Protein AF-A0A9X8YR01-F1 (afdb_monomer_lite)

Sequence (104 aa):
TRLQSWHQAMTQLQALTAQLNRTDGQRGKYLTVSELKSSVFAITQTLSQNVPLEEQLRQLAQQKNETGSQSATEQQVEQHLRQLQNRYVLITHADPGGISEQDS

Foldseek 3Di:
DLVVLLVVLVVLVVVLVVVCVCQVPDDPDHDDPVNNVVSVVVSVVSCVVRPDLVVLVVVVVVVCVPPVDDDPSVVVSVVVVVVVVVVVCCVVVPDPPPPDDDDD

InterPro domains:
  IPR021069 ImpA, C-terminal [PF12486] (3-90)

Secondary structure (DSSP, 8-state):
-HHHHHHHHHHHHHHHHHHHHHHHH-TT-PPPHHHHHHHHHHHHHHHHTS--HHHHHHHHHHHHHHHS--HHHHHHHHHHHHHHHHHHHHHHH--S--------

pLDDT: mean 74.66, std 11.59, range [42.91, 90.19]

Radius of gyration: 21.59 Å; chains: 1; bounding box: 73×17×50 Å

Organism: Serratia marcescens (NCBI:txid615)

Structure (mmCIF, N/CA/C/O backbone):
data_AF-A0A9X8YR01-F1
#
_entry.id   AF-A0A9X8YR01-F1
#
loop_
_atom_site.group_PDB
_atom_site.id
_atom_site.type_symbol
_atom_site.label_atom_id
_atom_site.label_alt_id
_atom_site.label_comp_id
_atom_site.label_asym_id
_atom_site.label_entity_id
_atom_site.label_seq_id
_atom_site.pdbx_PDB_ins_code
_atom_site.Cartn_x
_atom_site.Cartn_y
_atom_site.Cartn_z
_atom_site.occupancy
_atom_site.B_iso_or_equiv
_atom_site.auth_seq_id
_atom_site.auth_comp_id
_atom_site.auth_asym_id
_atom_site.auth_atom_id
_atom_site.pdbx_PDB_model_num
ATOM 1 N N . THR A 1 1 ? -13.523 3.691 -6.995 1.00 53.69 1 THR A N 1
ATOM 2 C CA . THR A 1 1 ? -13.927 2.844 -5.843 1.00 53.69 1 THR A CA 1
ATOM 3 C C . THR A 1 1 ? -12.697 2.158 -5.252 1.00 53.69 1 THR A C 1
ATOM 5 O O . THR A 1 1 ? -11.811 1.832 -6.021 1.00 53.69 1 THR A O 1
ATOM 8 N N . ARG A 1 2 ? -12.612 1.925 -3.929 1.00 59.03 2 ARG A N 1
ATOM 9 C CA . ARG A 1 2 ? -11.425 1.364 -3.220 1.00 59.03 2 ARG A CA 1
ATOM 10 C C . ARG A 1 2 ? -10.794 0.126 -3.887 1.00 59.03 2 ARG A C 1
ATOM 12 O O . ARG A 1 2 ? -9.579 0.050 -4.031 1.00 59.03 2 ARG A O 1
ATOM 19 N N . LEU A 1 3 ? -11.632 -0.793 -4.377 1.00 61.19 3 LEU A N 1
ATOM 20 C CA . LEU A 1 3 ? -11.206 -1.985 -5.129 1.00 61.19 3 LEU A CA 1
ATOM 21 C C . LEU A 1 3 ? -10.424 -1.651 -6.414 1.00 61.19 3 LEU A C 1
ATOM 23 O O . LEU A 1 3 ? -9.503 -2.376 -6.772 1.00 61.19 3 LEU A O 1
ATOM 27 N N . GLN A 1 4 ? -10.750 -0.545 -7.091 1.00 66.00 4 GLN A N 1
ATOM 28 C CA . GLN A 1 4 ? -10.054 -0.122 -8.311 1.00 66.00 4 GLN A CA 1
ATOM 29 C C . GLN A 1 4 ? -8.638 0.377 -8.018 1.00 66.00 4 GLN A C 1
ATOM 31 O O . GLN A 1 4 ? -7.740 0.107 -8.805 1.00 66.00 4 GLN A O 1
ATOM 36 N N . SER A 1 5 ? -8.420 1.054 -6.888 1.00 68.38 5 SER A N 1
ATOM 37 C CA . SER A 1 5 ? -7.101 1.576 -6.511 1.00 68.38 5 SER A CA 1
ATOM 38 C C . SER A 1 5 ? -6.131 0.460 -6.107 1.00 68.38 5 SER A C 1
ATOM 40 O O . SER A 1 5 ? -4.978 0.474 -6.527 1.00 68.38 5 SER A O 1
ATOM 42 N N . TRP A 1 6 ? -6.602 -0.555 -5.373 1.00 71.94 6 TRP A N 1
ATOM 43 C CA . TRP A 1 6 ? -5.805 -1.757 -5.090 1.00 71.94 6 TRP A CA 1
ATOM 44 C C . TRP A 1 6 ? -5.477 -2.539 -6.368 1.00 71.94 6 TRP A C 1
ATOM 46 O O . TRP A 1 6 ? -4.322 -2.874 -6.626 1.00 71.94 6 TRP A O 1
ATOM 56 N N . H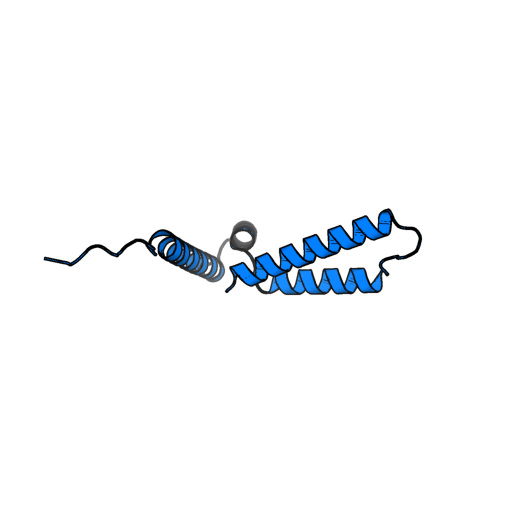IS A 1 7 ? -6.483 -2.773 -7.216 1.00 72.88 7 HIS A N 1
ATOM 57 C CA . HIS A 1 7 ? -6.291 -3.415 -8.517 1.00 72.88 7 HIS A CA 1
ATOM 58 C C . HIS A 1 7 ? -5.283 -2.652 -9.393 1.00 72.88 7 HIS A C 1
ATOM 60 O O . HIS A 1 7 ? -4.425 -3.259 -10.033 1.00 72.88 7 HIS A O 1
ATOM 66 N N . GLN A 1 8 ? -5.338 -1.318 -9.385 1.00 79.31 8 GLN A N 1
ATOM 67 C CA . GLN A 1 8 ? -4.388 -0.459 -10.089 1.00 79.31 8 GLN A CA 1
ATOM 68 C C . GLN A 1 8 ? -2.963 -0.622 -9.548 1.00 79.31 8 GLN A C 1
ATOM 70 O O . GLN A 1 8 ? -2.040 -0.769 -10.347 1.00 79.31 8 GLN A O 1
ATOM 75 N N . ALA A 1 9 ? -2.773 -0.659 -8.226 1.00 82.06 9 ALA A N 1
ATOM 76 C CA . ALA A 1 9 ? -1.464 -0.928 -7.634 1.00 82.06 9 ALA A CA 1
ATOM 77 C C . ALA A 1 9 ? -0.923 -2.311 -8.037 1.00 82.06 9 ALA A C 1
ATOM 79 O O . ALA A 1 9 ? 0.238 -2.427 -8.426 1.00 82.06 9 ALA A O 1
ATOM 80 N N . MET A 1 10 ? -1.769 -3.346 -8.021 1.00 80.25 10 MET A N 1
ATOM 81 C CA . MET A 1 10 ? -1.378 -4.698 -8.433 1.00 80.25 10 MET A CA 1
ATOM 82 C C . MET A 1 10 ? -1.017 -4.764 -9.924 1.00 80.25 10 MET A C 1
ATOM 84 O O . MET A 1 10 ? -0.035 -5.400 -10.301 1.00 80.25 10 MET A O 1
ATOM 88 N N . THR A 1 11 ? -1.758 -4.045 -10.769 1.00 83.75 11 THR A N 1
ATOM 89 C CA . THR A 1 11 ? -1.465 -3.919 -12.206 1.00 83.75 11 THR A CA 1
ATOM 90 C C . THR A 1 11 ? -0.116 -3.231 -12.434 1.00 83.75 11 THR A C 1
ATOM 92 O O . THR A 1 11 ? 0.688 -3.689 -13.245 1.00 83.75 11 THR A O 1
ATOM 95 N N . GLN A 1 12 ? 0.171 -2.153 -11.695 1.00 85.12 12 GLN A N 1
ATOM 96 C CA . GLN A 1 12 ? 1.462 -1.459 -11.758 1.00 85.12 12 GLN A CA 1
ATOM 97 C C . GLN A 1 12 ? 2.615 -2.354 -11.286 1.00 85.12 12 GLN A C 1
ATOM 99 O O . GLN A 1 12 ? 3.678 -2.357 -11.904 1.00 85.12 12 GLN A O 1
ATOM 104 N N . LEU A 1 13 ? 2.400 -3.155 -10.238 1.00 87.69 13 LEU A N 1
ATOM 105 C CA . LEU A 1 13 ? 3.388 -4.112 -9.745 1.00 87.69 13 LEU A CA 1
ATOM 106 C C . LEU A 1 13 ? 3.685 -5.207 -10.779 1.00 87.69 13 LEU A C 1
ATOM 108 O O . LEU A 1 13 ? 4.849 -5.468 -11.067 1.00 87.69 13 LEU A O 1
ATOM 112 N N . GLN A 1 14 ? 2.658 -5.778 -11.416 1.00 81.81 14 GLN A N 1
ATOM 113 C CA . GLN A 1 14 ? 2.829 -6.737 -12.515 1.00 81.81 14 GLN A CA 1
ATOM 114 C C . GLN A 1 14 ? 3.579 -6.126 -13.709 1.00 81.81 14 GLN A C 1
ATOM 116 O O . GLN A 1 14 ? 4.460 -6.770 -14.282 1.00 81.81 14 GLN A O 1
ATOM 121 N N . ALA A 1 15 ? 3.270 -4.876 -14.069 1.00 85.31 15 ALA A N 1
ATOM 122 C CA . ALA A 1 15 ? 3.967 -4.162 -15.136 1.00 85.31 15 ALA A CA 1
ATOM 123 C C . ALA A 1 15 ? 5.455 -3.953 -14.808 1.00 85.31 15 ALA A C 1
ATOM 125 O O . ALA A 1 15 ? 6.307 -4.180 -15.672 1.00 85.31 15 ALA A O 1
ATOM 126 N N . LEU A 1 16 ? 5.771 -3.599 -13.556 1.00 87.12 16 LEU A N 1
ATOM 127 C CA . LEU A 1 16 ? 7.144 -3.464 -13.074 1.00 87.12 16 LEU A CA 1
ATOM 128 C C . LEU A 1 16 ? 7.892 -4.804 -13.117 1.00 87.12 16 LEU A C 1
ATOM 130 O O . LEU A 1 16 ? 9.009 -4.860 -13.629 1.00 87.12 16 LEU A O 1
ATOM 134 N N . THR A 1 17 ? 7.272 -5.900 -12.670 1.00 80.06 17 THR A N 1
ATOM 135 C CA . THR A 1 17 ? 7.846 -7.252 -12.782 1.00 80.06 17 THR A CA 1
ATOM 136 C C . THR A 1 17 ? 8.121 -7.629 -14.240 1.00 80.06 17 THR A C 1
ATOM 138 O O . THR A 1 17 ? 9.205 -8.108 -14.567 1.00 80.06 17 THR A O 1
ATOM 141 N N . ALA A 1 18 ? 7.184 -7.356 -15.152 1.00 82.00 18 ALA A N 1
ATOM 142 C CA . ALA A 1 18 ? 7.366 -7.618 -16.578 1.00 82.00 18 ALA A CA 1
ATOM 143 C C . ALA A 1 18 ? 8.467 -6.748 -17.212 1.00 82.00 18 ALA A C 1
ATOM 145 O O . ALA A 1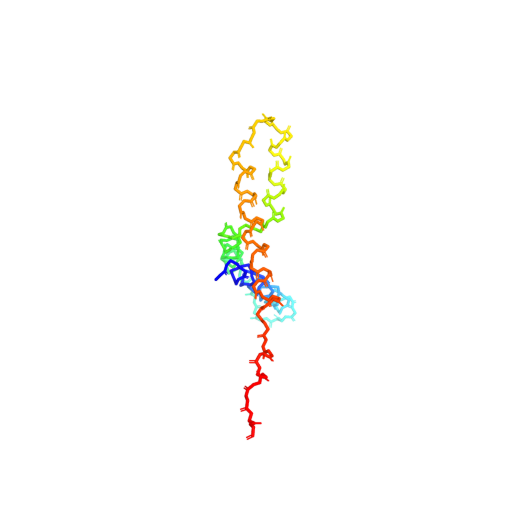 18 ? 9.082 -7.151 -18.201 1.00 82.00 18 ALA A O 1
ATOM 146 N N . GLN A 1 19 ? 8.699 -5.541 -16.693 1.00 81.00 19 GLN A N 1
ATOM 147 C CA . GLN A 1 19 ? 9.790 -4.667 -17.125 1.00 81.00 19 GLN A CA 1
ATOM 148 C C . GLN A 1 19 ? 11.145 -5.181 -16.624 1.00 81.00 19 GLN A C 1
ATOM 150 O O . GLN A 1 19 ? 12.076 -5.278 -17.419 1.00 81.00 19 GLN A O 1
ATOM 155 N N . LEU A 1 20 ? 11.227 -5.603 -15.359 1.00 78.94 20 LEU A N 1
ATOM 156 C CA . LEU A 1 20 ? 12.423 -6.223 -14.779 1.00 78.94 20 LEU A CA 1
ATOM 157 C C . LEU A 1 20 ? 12.826 -7.501 -15.530 1.00 78.94 20 LEU A C 1
ATOM 159 O O . LEU A 1 20 ? 13.969 -7.610 -15.966 1.00 78.94 20 LEU A O 1
ATOM 163 N N . ASN A 1 21 ? 11.879 -8.408 -15.790 1.00 71.12 21 ASN A N 1
ATOM 164 C CA . ASN A 1 21 ? 12.138 -9.654 -16.527 1.00 71.12 21 ASN A CA 1
ATOM 165 C C . ASN A 1 21 ? 12.631 -9.407 -17.965 1.00 71.12 21 ASN A C 1
ATOM 167 O O . ASN A 1 21 ? 13.430 -10.174 -18.497 1.00 71.12 21 ASN A O 1
ATOM 171 N N . ARG A 1 22 ? 12.162 -8.332 -18.615 1.00 74.56 22 ARG A N 1
ATOM 172 C CA . ARG A 1 22 ? 12.636 -7.941 -19.954 1.00 74.56 22 ARG A CA 1
ATOM 173 C C . ARG A 1 22 ? 14.062 -7.401 -19.919 1.00 74.56 22 ARG A C 1
ATOM 175 O O . ARG A 1 22 ? 14.839 -7.705 -20.821 1.00 74.56 22 ARG A O 1
ATOM 182 N N . THR A 1 23 ? 14.396 -6.618 -18.897 1.00 71.06 23 THR A N 1
ATOM 183 C CA . THR A 1 23 ? 15.745 -6.081 -18.698 1.00 71.06 23 THR A CA 1
ATOM 184 C C . THR A 1 23 ? 16.764 -7.171 -18.359 1.00 71.06 23 THR A C 1
ATOM 186 O O . THR A 1 23 ? 17.899 -7.075 -18.814 1.00 71.06 23 THR A O 1
ATOM 189 N N . ASP A 1 24 ? 16.370 -8.220 -17.635 1.00 60.00 24 ASP A N 1
ATOM 190 C CA . ASP A 1 24 ? 17.264 -9.338 -17.293 1.00 60.00 24 ASP A CA 1
ATOM 191 C C . ASP A 1 24 ? 17.679 -10.162 -18.536 1.00 60.00 24 ASP A C 1
ATOM 193 O O . ASP A 1 24 ? 18.790 -10.680 -18.629 1.00 60.00 24 ASP A O 1
ATOM 197 N N . GLY A 1 25 ? 16.813 -10.226 -19.559 1.00 56.00 25 GLY A N 1
ATOM 198 C CA . GLY A 1 25 ? 17.046 -11.016 -20.776 1.00 56.00 25 GLY A CA 1
ATOM 199 C C . GLY A 1 25 ? 17.579 -10.263 -22.006 1.00 56.00 25 GLY A C 1
ATOM 200 O O . GLY A 1 25 ? 18.085 -10.904 -22.928 1.00 56.00 25 GLY A O 1
ATOM 201 N N . GLN A 1 26 ? 17.465 -8.928 -22.084 1.00 56.97 26 GLN A N 1
ATOM 202 C CA . GLN A 1 26 ? 17.801 -8.165 -23.300 1.00 56.97 26 GLN A CA 1
ATOM 203 C C . GLN A 1 26 ? 19.050 -7.289 -23.142 1.00 56.97 26 GLN A C 1
ATOM 205 O O . GLN A 1 26 ? 19.034 -6.246 -22.487 1.00 56.97 26 GLN A O 1
ATOM 210 N N . ARG A 1 27 ? 20.125 -7.651 -23.859 1.00 53.28 27 ARG A N 1
ATOM 211 C CA . ARG A 1 27 ? 21.297 -6.782 -24.053 1.00 53.28 27 ARG A CA 1
ATOM 212 C C . ARG A 1 27 ? 20.873 -5.506 -24.795 1.00 53.28 27 ARG A C 1
ATOM 214 O O . ARG A 1 27 ? 20.674 -5.538 -26.004 1.00 53.28 27 ARG A O 1
ATOM 221 N N . GLY A 1 28 ? 20.737 -4.392 -24.071 1.00 61.72 28 GLY A N 1
ATOM 222 C CA . GLY A 1 28 ? 20.567 -3.055 -24.659 1.00 61.72 28 GLY A CA 1
ATOM 223 C C . GLY A 1 28 ? 19.565 -2.123 -23.970 1.00 61.72 28 GLY A C 1
ATOM 224 O O . GLY A 1 28 ? 19.592 -0.928 -24.249 1.00 61.72 28 GLY A O 1
ATOM 225 N N . LYS A 1 29 ? 18.705 -2.615 -23.064 1.00 65.44 29 LYS A N 1
ATOM 226 C CA . LYS A 1 29 ? 17.760 -1.770 -22.307 1.00 65.44 29 LYS A CA 1
ATOM 227 C C . LYS A 1 29 ? 17.735 -2.152 -20.828 1.00 65.44 29 LYS A C 1
ATOM 229 O O . LYS A 1 29 ? 17.022 -3.069 -20.419 1.00 65.44 29 LYS A O 1
ATOM 234 N N . TYR A 1 30 ? 18.506 -1.415 -20.034 1.00 70.75 30 TYR A N 1
ATOM 235 C CA . TYR A 1 30 ? 18.517 -1.547 -18.581 1.00 70.75 30 TYR A CA 1
ATOM 236 C C . TYR A 1 30 ? 17.509 -0.591 -17.953 1.00 70.75 30 TYR A C 1
ATOM 238 O O . TYR A 1 30 ? 17.503 0.593 -18.281 1.00 70.75 30 TYR A O 1
ATOM 246 N N . LEU A 1 31 ? 16.680 -1.097 -17.042 1.00 75.06 31 LEU A N 1
ATOM 247 C CA . LEU A 1 31 ? 15.956 -0.254 -16.103 1.00 75.06 31 LEU A CA 1
ATOM 248 C C . LEU A 1 31 ? 16.975 0.428 -15.189 1.00 75.06 31 LEU A C 1
ATOM 250 O O . LEU A 1 31 ? 17.771 -0.245 -14.530 1.00 75.06 31 LEU A O 1
ATOM 254 N N . THR A 1 32 ? 16.959 1.754 -15.134 1.00 82.12 32 THR A N 1
ATOM 255 C CA . THR A 1 32 ? 17.820 2.472 -14.197 1.00 82.12 32 THR A CA 1
ATOM 256 C C . THR A 1 32 ? 17.303 2.310 -12.768 1.00 82.12 32 THR A C 1
ATOM 258 O O . THR A 1 32 ? 16.105 2.166 -12.512 1.00 82.12 32 THR A O 1
ATOM 261 N N . VAL A 1 33 ? 18.211 2.400 -11.795 1.00 75.88 33 VAL A N 1
ATOM 262 C CA . VAL A 1 33 ? 17.849 2.374 -10.367 1.00 75.88 33 VAL A CA 1
ATOM 263 C C . VAL A 1 33 ? 16.854 3.494 -10.020 1.00 75.88 33 VAL A C 1
ATOM 265 O O . VAL A 1 33 ? 15.996 3.305 -9.160 1.00 75.88 33 VAL A O 1
ATOM 268 N N . SER A 1 34 ? 16.934 4.646 -10.694 1.00 75.00 34 SER A N 1
ATOM 269 C CA . SER A 1 34 ? 16.007 5.768 -10.505 1.00 75.00 34 SER A CA 1
ATOM 270 C C . SER A 1 34 ? 14.590 5.437 -10.979 1.00 75.00 34 SER A C 1
ATOM 272 O O . SER A 1 34 ? 13.640 5.672 -10.238 1.00 75.00 34 SER A O 1
ATOM 274 N N . GLU A 1 35 ? 14.436 4.826 -12.156 1.00 81.44 35 GLU A N 1
ATOM 275 C CA . GLU A 1 35 ? 13.124 4.401 -12.669 1.00 81.44 35 GLU A CA 1
ATOM 276 C C . GLU A 1 35 ? 12.488 3.315 -11.792 1.00 81.44 35 GLU A C 1
ATOM 278 O O . GLU A 1 35 ? 11.283 3.356 -11.522 1.00 81.44 35 GLU A O 1
ATOM 283 N N . LEU A 1 36 ? 13.297 2.378 -11.284 1.00 84.81 36 LEU A N 1
ATOM 284 C CA . LEU A 1 36 ? 12.840 1.370 -10.326 1.00 84.81 36 LEU A CA 1
ATOM 285 C C . LEU A 1 36 ? 12.327 2.023 -9.036 1.00 84.81 36 LEU A C 1
ATOM 287 O O . LEU A 1 36 ? 11.211 1.736 -8.603 1.00 84.81 36 LEU A O 1
ATOM 291 N N . LYS A 1 37 ? 13.111 2.931 -8.439 1.00 83.25 37 LYS A N 1
ATOM 292 C CA . LYS A 1 37 ? 12.728 3.650 -7.213 1.00 83.25 37 LYS A CA 1
ATOM 293 C C . LYS A 1 37 ? 11.434 4.439 -7.397 1.00 83.25 37 LYS A C 1
ATOM 295 O O . LYS A 1 37 ? 10.553 4.348 -6.546 1.00 83.25 37 LYS A O 1
ATOM 300 N N . SER A 1 38 ? 11.292 5.167 -8.505 1.00 81.50 38 SER A N 1
ATOM 301 C CA . SER A 1 38 ? 10.070 5.917 -8.811 1.00 81.50 38 SER A CA 1
ATOM 302 C C . SER A 1 38 ? 8.854 5.002 -8.963 1.00 81.50 38 SER A C 1
ATOM 304 O O . SER A 1 38 ? 7.794 5.304 -8.416 1.00 81.50 38 SER A O 1
ATOM 306 N N . SER A 1 39 ? 9.009 3.860 -9.638 1.00 84.06 39 SER A N 1
ATOM 307 C CA . SER A 1 39 ? 7.924 2.887 -9.822 1.00 84.06 39 SER A CA 1
ATOM 308 C C . SER A 1 39 ? 7.487 2.261 -8.493 1.00 84.06 39 SER A C 1
ATOM 310 O O . SER A 1 39 ? 6.298 2.218 -8.186 1.00 84.06 39 SER A O 1
ATOM 312 N N . VAL A 1 40 ? 8.445 1.844 -7.658 1.00 84.94 40 VAL A N 1
ATOM 313 C CA . VAL A 1 40 ? 8.174 1.300 -6.316 1.00 84.94 40 VAL A CA 1
ATOM 314 C C . VAL A 1 40 ? 7.501 2.340 -5.420 1.00 84.94 40 VAL A C 1
ATOM 316 O O . VAL A 1 40 ? 6.551 2.009 -4.708 1.00 84.94 40 VAL A O 1
ATOM 319 N N . PHE A 1 41 ? 7.946 3.598 -5.473 1.00 82.38 41 PHE A N 1
ATOM 320 C CA . PHE A 1 41 ? 7.337 4.687 -4.712 1.00 82.38 41 PHE A CA 1
ATOM 321 C C . PHE A 1 41 ? 5.878 4.918 -5.127 1.00 82.38 41 PHE A C 1
ATOM 323 O O . PHE A 1 41 ? 5.004 4.982 -4.265 1.00 82.38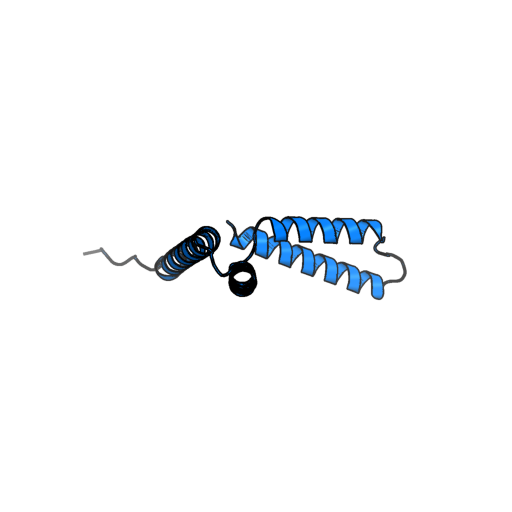 41 PHE A O 1
ATOM 330 N N . ALA A 1 42 ? 5.589 4.966 -6.431 1.00 82.25 42 ALA A N 1
ATOM 331 C CA . ALA A 1 42 ? 4.229 5.141 -6.945 1.00 82.25 42 ALA A CA 1
ATOM 332 C C . ALA A 1 42 ? 3.289 3.987 -6.544 1.00 82.25 42 ALA A C 1
ATOM 334 O O . ALA A 1 42 ? 2.153 4.226 -6.121 1.00 82.25 42 ALA A O 1
ATOM 335 N N . ILE A 1 43 ? 3.778 2.743 -6.605 1.00 83.62 43 ILE A N 1
ATOM 336 C CA . ILE A 1 43 ? 3.024 1.564 -6.156 1.00 83.62 43 ILE A CA 1
ATOM 337 C C . ILE A 1 43 ? 2.752 1.658 -4.652 1.00 83.62 43 ILE A C 1
ATOM 339 O O . ILE A 1 43 ? 1.602 1.557 -4.230 1.00 83.62 43 ILE A O 1
ATOM 343 N N . THR A 1 44 ? 3.782 1.930 -3.847 1.00 79.56 44 THR A N 1
ATOM 344 C CA . THR A 1 44 ? 3.659 2.087 -2.386 1.00 79.56 44 THR A CA 1
ATOM 345 C C . THR A 1 44 ? 2.653 3.175 -2.019 1.00 79.56 44 THR A C 1
ATOM 347 O O . THR A 1 44 ? 1.807 2.975 -1.150 1.00 79.56 44 THR A O 1
ATOM 350 N N . GLN A 1 45 ? 2.696 4.309 -2.718 1.00 81.38 45 GLN A N 1
ATOM 351 C CA . GLN A 1 45 ? 1.774 5.420 -2.511 1.00 81.38 45 GLN A CA 1
ATOM 352 C C . GLN A 1 45 ? 0.327 5.057 -2.870 1.00 81.38 45 GLN A C 1
ATOM 354 O O . GLN A 1 45 ? -0.601 5.508 -2.201 1.00 81.38 45 GLN A O 1
ATOM 359 N N . THR A 1 46 ? 0.121 4.244 -3.906 1.00 80.62 46 THR A N 1
ATOM 360 C CA . THR A 1 46 ? -1.217 3.770 -4.294 1.00 80.62 46 THR A CA 1
ATOM 361 C C . THR A 1 46 ? -1.762 2.768 -3.270 1.00 80.62 46 THR A C 1
ATOM 363 O O . THR A 1 46 ? -2.942 2.822 -2.916 1.00 80.62 46 THR A O 1
ATOM 366 N N . LEU A 1 47 ? -0.899 1.890 -2.747 1.00 77.44 47 LEU A N 1
ATOM 367 C CA . LEU A 1 47 ? -1.247 0.904 -1.720 1.00 77.44 47 LEU A CA 1
ATOM 368 C C . LEU A 1 47 ? -1.578 1.562 -0.372 1.00 77.44 47 LEU A C 1
ATOM 370 O O . LEU A 1 47 ? -2.554 1.178 0.269 1.00 77.44 47 LEU A O 1
ATOM 374 N N . SER A 1 48 ? -0.825 2.584 0.043 1.00 76.62 48 SER A N 1
ATOM 375 C CA . SER A 1 48 ? -1.059 3.278 1.318 1.00 76.62 48 SER A CA 1
ATOM 376 C C . SER A 1 48 ? -2.376 4.058 1.352 1.00 76.62 48 SER A C 1
ATOM 378 O O . SER A 1 48 ? -2.980 4.206 2.411 1.00 76.62 48 SER A O 1
ATOM 380 N N . GLN A 1 49 ? -2.867 4.509 0.195 1.00 75.31 49 GLN A N 1
ATOM 381 C CA . GLN A 1 49 ? -4.153 5.203 0.092 1.00 75.31 49 GLN A CA 1
ATOM 382 C C . GLN A 1 49 ? -5.359 4.278 0.314 1.00 75.31 49 GLN A C 1
ATOM 384 O O . GLN A 1 49 ? -6.447 4.761 0.625 1.00 75.31 49 GLN A O 1
ATOM 389 N N . ASN A 1 50 ? -5.205 2.961 0.137 1.00 72.00 50 ASN A N 1
ATOM 390 C CA . ASN A 1 50 ? -6.306 2.002 0.225 1.00 72.00 50 ASN A CA 1
ATOM 391 C C . ASN A 1 50 ? -5.864 0.726 0.946 1.00 72.00 50 ASN A C 1
ATOM 393 O O . ASN A 1 50 ? -5.712 -0.327 0.328 1.00 72.00 50 ASN A O 1
ATOM 397 N N . VAL A 1 51 ? -5.697 0.833 2.266 1.00 75.19 51 VAL A N 1
ATOM 398 C CA . VAL A 1 51 ? -5.356 -0.307 3.125 1.00 75.19 51 VAL A CA 1
ATOM 399 C C . VAL A 1 51 ? -6.465 -1.372 3.038 1.00 75.19 51 VAL A C 1
ATOM 401 O O . VAL A 1 51 ? -7.633 -1.049 3.294 1.00 75.19 51 VAL A O 1
ATOM 404 N N . PRO A 1 52 ? -6.139 -2.620 2.653 1.00 76.56 52 PRO A N 1
ATOM 405 C CA . PRO A 1 52 ? -7.111 -3.704 2.580 1.00 76.56 52 PRO A CA 1
ATOM 406 C C . PRO A 1 52 ? -7.595 -4.096 3.980 1.00 76.56 52 PRO A C 1
ATOM 408 O O . PRO A 1 52 ? -6.911 -3.864 4.979 1.00 76.56 52 PRO A O 1
ATOM 411 N N . LEU A 1 53 ? -8.785 -4.693 4.053 1.00 77.75 53 LEU A N 1
ATOM 412 C CA . LEU A 1 53 ? -9.402 -5.067 5.327 1.00 77.75 53 LEU A CA 1
ATOM 413 C C . LEU A 1 53 ? -8.523 -6.056 6.106 1.00 77.75 53 LEU A C 1
ATOM 415 O O . LEU A 1 53 ? -8.411 -5.953 7.322 1.00 77.75 53 LEU A O 1
ATOM 419 N N . GLU A 1 54 ? -7.850 -6.962 5.404 1.00 75.19 54 GLU A N 1
ATOM 420 C CA . GLU A 1 54 ? -6.922 -7.945 5.955 1.00 75.19 54 GLU A CA 1
ATOM 421 C C . GLU A 1 54 ? -5.763 -7.278 6.713 1.00 75.19 54 GLU A C 1
ATOM 423 O O . GLU A 1 54 ? -5.435 -7.689 7.825 1.00 75.19 54 GLU A O 1
ATOM 428 N N . GLU A 1 55 ? -5.183 -6.203 6.167 1.00 79.94 55 GLU A N 1
ATOM 429 C CA . GLU A 1 55 ? -4.111 -5.463 6.846 1.00 79.94 55 GLU A CA 1
ATOM 430 C C . GLU A 1 55 ? -4.655 -4.629 8.013 1.00 79.94 55 GLU A C 1
ATOM 432 O O . GLU A 1 55 ? -4.006 -4.527 9.053 1.00 79.94 55 GLU A O 1
ATOM 437 N N . GLN A 1 56 ? -5.874 -4.092 7.906 1.00 81.12 56 GLN A N 1
ATOM 438 C CA . GLN A 1 56 ? -6.511 -3.421 9.044 1.00 81.12 56 GLN A CA 1
ATOM 439 C C . GLN A 1 56 ? -6.812 -4.391 10.195 1.00 81.12 56 GLN A C 1
ATOM 441 O O . GLN A 1 56 ? -6.625 -4.039 11.358 1.00 81.12 56 GLN A O 1
ATOM 446 N N . LEU A 1 57 ? -7.222 -5.626 9.889 1.00 81.69 57 LEU A N 1
ATOM 447 C CA . LEU A 1 57 ? -7.413 -6.687 10.880 1.00 81.69 57 LEU A CA 1
ATOM 448 C C . LEU A 1 57 ? -6.087 -7.094 11.530 1.00 81.69 57 LEU A C 1
ATOM 450 O O . LEU A 1 57 ? -6.038 -7.271 12.747 1.00 81.69 57 LEU A O 1
ATOM 454 N N . ARG A 1 58 ? -4.998 -7.184 10.753 1.00 84.88 58 ARG A N 1
ATOM 455 C CA . ARG A 1 58 ? -3.648 -7.425 11.289 1.00 84.88 58 ARG A CA 1
ATOM 456 C C . ARG A 1 58 ? -3.225 -6.317 12.260 1.00 84.88 58 ARG A C 1
ATOM 458 O O . ARG A 1 58 ? -2.712 -6.620 13.336 1.00 84.88 58 ARG A O 1
ATOM 465 N N . GLN A 1 59 ? -3.463 -5.052 11.906 1.00 82.06 59 GLN A N 1
ATOM 466 C CA . GLN A 1 59 ? -3.165 -3.897 12.762 1.00 82.06 59 GLN A CA 1
ATOM 467 C C . GLN A 1 59 ? -3.997 -3.908 14.043 1.00 82.06 59 GLN A C 1
ATOM 469 O O . GLN A 1 59 ? -3.435 -3.734 15.120 1.00 82.06 59 GLN A O 1
ATOM 474 N N . LEU A 1 60 ? -5.300 -4.183 13.948 1.00 83.31 60 LEU A N 1
ATOM 475 C CA . LEU A 1 60 ? -6.167 -4.321 15.117 1.00 83.31 60 LEU A CA 1
ATOM 476 C C . LEU A 1 60 ? -5.687 -5.450 16.042 1.00 83.31 60 LEU A C 1
ATOM 478 O O . LEU A 1 60 ? -5.600 -5.268 17.254 1.00 83.31 60 LEU A O 1
ATOM 482 N N . ALA A 1 61 ? -5.325 -6.606 15.481 1.00 81.50 61 ALA A N 1
ATOM 483 C CA . ALA A 1 61 ? -4.793 -7.724 16.253 1.00 81.50 61 ALA A CA 1
ATOM 484 C C . ALA A 1 61 ? -3.474 -7.361 16.952 1.00 81.50 61 ALA A C 1
ATOM 486 O O . ALA A 1 61 ? -3.296 -7.681 18.125 1.00 81.50 61 ALA A O 1
ATOM 487 N N . GLN A 1 62 ? -2.560 -6.670 16.265 1.00 81.12 62 GLN A N 1
ATOM 488 C CA . GLN A 1 62 ? -1.306 -6.210 16.862 1.00 81.12 62 GLN A CA 1
ATOM 489 C C . GLN A 1 62 ? -1.565 -5.218 18.004 1.00 81.12 62 GLN A C 1
ATOM 491 O O . GLN A 1 62 ? -1.062 -5.405 19.108 1.00 81.12 62 GLN A O 1
ATOM 496 N N . GLN A 1 63 ? -2.415 -4.221 17.778 1.00 79.12 63 GLN A N 1
ATOM 497 C CA . GLN A 1 63 ? -2.689 -3.188 18.769 1.00 79.12 63 GLN A CA 1
ATOM 498 C C . GLN A 1 63 ? -3.467 -3.709 19.992 1.00 79.12 63 GLN A C 1
ATOM 500 O O . GLN A 1 63 ? -3.220 -3.278 21.122 1.00 79.12 63 GLN A O 1
ATOM 505 N N . LYS A 1 64 ? -4.357 -4.693 19.804 1.00 78.00 64 LYS A N 1
ATOM 506 C CA . LYS A 1 64 ? -5.021 -5.406 20.905 1.00 78.00 64 LYS A CA 1
ATOM 507 C C . LYS A 1 64 ? -4.013 -6.084 21.838 1.00 78.00 64 LYS A C 1
ATOM 509 O O . LYS A 1 64 ? -4.220 -6.081 23.049 1.00 78.00 64 LYS A O 1
ATOM 514 N N . ASN A 1 65 ? -2.928 -6.631 21.285 1.00 71.44 65 ASN A N 1
ATOM 515 C CA . ASN A 1 65 ? -1.852 -7.241 22.069 1.00 71.44 65 ASN A CA 1
ATOM 516 C C . ASN A 1 65 ? -0.984 -6.203 22.807 1.00 71.44 65 ASN A C 1
ATOM 518 O O . ASN A 1 65 ? -0.394 -6.535 23.830 1.00 71.44 65 ASN A O 1
ATOM 522 N N . GLU A 1 66 ? -0.904 -4.963 22.314 1.00 71.94 66 GLU A N 1
ATOM 523 C CA . GLU A 1 66 ? 0.004 -3.930 22.834 1.00 71.94 66 GLU A CA 1
ATOM 524 C C . GLU A 1 66 ? -0.634 -3.009 23.890 1.00 71.94 66 GLU A C 1
ATOM 526 O O . GLU A 1 66 ? 0.053 -2.591 24.819 1.00 71.94 66 GLU A O 1
ATOM 531 N N . THR A 1 67 ? -1.919 -2.646 23.765 1.00 64.19 67 THR A N 1
ATOM 532 C CA . THR A 1 67 ? -2.506 -1.553 24.581 1.00 64.19 67 THR A CA 1
ATOM 533 C C . THR A 1 67 ? -3.780 -1.934 25.342 1.00 64.19 67 THR A C 1
ATOM 535 O O . THR A 1 67 ? -4.210 -1.186 26.216 1.00 64.19 67 THR A O 1
ATOM 538 N N . GLY A 1 68 ? -4.402 -3.085 25.052 1.00 59.44 68 GLY A N 1
ATOM 539 C CA . GLY A 1 68 ? -5.555 -3.620 25.800 1.00 59.44 68 GLY A CA 1
ATOM 540 C C . GLY A 1 68 ? -6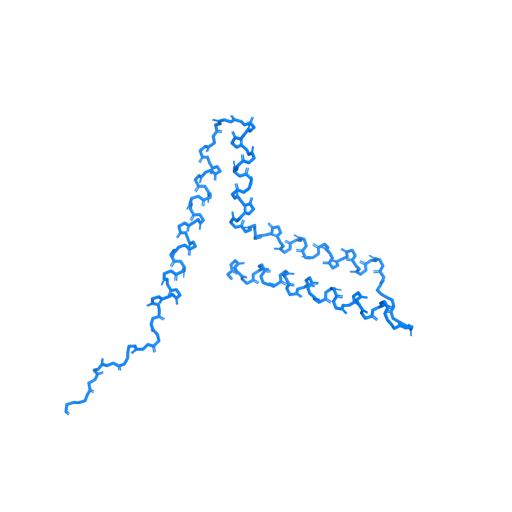.836 -2.764 25.814 1.00 59.44 68 GLY A C 1
ATOM 541 O O . GLY A 1 68 ? -7.837 -3.191 26.382 1.00 59.44 68 GLY A O 1
ATOM 542 N N . SER A 1 69 ? -6.835 -1.578 25.200 1.00 57.62 69 SER A N 1
ATOM 543 C CA . SER A 1 69 ? -7.931 -0.608 25.255 1.00 57.62 69 SER A CA 1
ATOM 544 C C . SER A 1 69 ? -8.085 0.063 23.894 1.00 57.62 69 SER A C 1
ATOM 546 O O . SER A 1 69 ? -7.285 0.932 23.552 1.00 57.62 69 SER A O 1
ATOM 548 N N . GLN A 1 70 ? -9.054 -0.373 23.077 1.00 62.00 70 GLN A N 1
ATOM 549 C CA . GLN A 1 70 ? -9.187 0.104 21.694 1.00 62.00 70 GLN A CA 1
ATOM 550 C C . GLN A 1 70 ? -10.626 0.148 21.163 1.00 62.00 70 GLN A C 1
ATOM 552 O O . GLN A 1 70 ? -11.034 -0.719 20.409 1.00 62.00 70 GLN A O 1
ATOM 557 N N . SER A 1 71 ? -11.380 1.213 21.439 1.00 68.38 71 SER A N 1
ATOM 558 C CA . SER A 1 71 ? -12.711 1.388 20.829 1.00 68.38 71 SER A CA 1
ATOM 559 C C . SER A 1 71 ? -12.665 1.949 19.400 1.00 68.38 71 SER A C 1
ATOM 561 O O . SER A 1 71 ? -13.445 1.534 18.5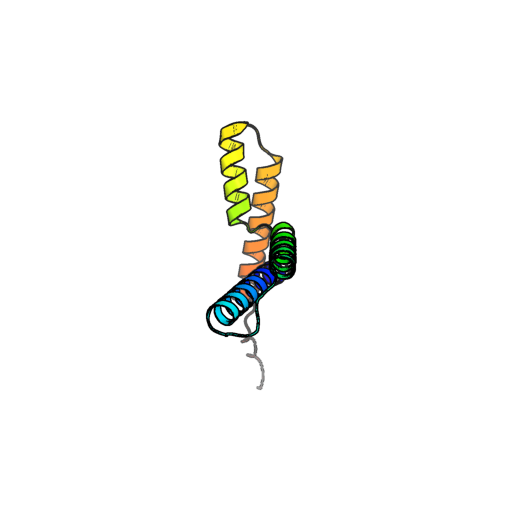49 1.00 68.38 71 SER A O 1
ATOM 563 N N . ALA A 1 72 ? -11.754 2.881 19.100 1.00 77.69 72 ALA A N 1
ATOM 564 C CA . ALA A 1 72 ? -11.773 3.616 17.830 1.00 77.69 72 ALA A CA 1
ATOM 565 C C . ALA A 1 72 ? -11.303 2.779 16.622 1.00 77.69 72 ALA A C 1
ATOM 567 O O . ALA A 1 72 ? -11.969 2.775 15.585 1.00 77.69 72 ALA A O 1
ATOM 568 N N . THR A 1 73 ? -10.190 2.041 16.749 1.00 77.88 73 THR A N 1
ATOM 569 C CA . THR A 1 73 ? -9.698 1.152 15.677 1.00 77.88 73 THR A CA 1
ATOM 570 C C . THR A 1 73 ? -10.696 0.028 15.402 1.00 77.88 73 THR A C 1
ATOM 572 O O . THR A 1 73 ? -10.990 -0.259 14.242 1.00 77.88 73 THR A O 1
ATOM 575 N N . GLU A 1 74 ? -11.268 -0.568 16.454 1.00 81.88 74 GLU A N 1
ATOM 576 C CA . GLU A 1 74 ? -12.307 -1.599 16.335 1.00 81.88 74 GLU A CA 1
ATOM 577 C C . GLU A 1 74 ? -13.527 -1.075 15.570 1.00 81.88 74 GLU A C 1
ATOM 579 O O . GLU A 1 74 ? -13.948 -1.692 14.591 1.00 81.88 74 GLU A O 1
ATOM 584 N N . GLN A 1 75 ? -14.035 0.108 15.934 1.00 83.75 75 GLN A N 1
ATOM 585 C CA . GLN A 1 75 ? -15.162 0.741 15.242 1.00 83.75 75 GLN A CA 1
ATOM 586 C C . GLN A 1 75 ? -14.864 1.016 13.762 1.00 83.75 75 GLN A C 1
ATOM 588 O O . GLN A 1 75 ? -15.723 0.794 12.907 1.00 83.75 75 GLN A O 1
ATOM 593 N N . GLN A 1 76 ? -13.654 1.473 13.431 1.00 82.69 76 GLN A N 1
ATOM 594 C CA . GLN A 1 76 ? -13.268 1.738 12.044 1.00 82.69 76 GLN A CA 1
ATOM 595 C C . GLN A 1 76 ? -13.216 0.449 11.206 1.00 82.69 76 GLN A C 1
ATOM 597 O O . GLN A 1 76 ? -13.687 0.433 10.064 1.00 82.69 76 GLN A O 1
ATOM 602 N N . VAL A 1 77 ? -12.672 -0.634 11.768 1.00 84.69 77 VAL A N 1
ATOM 603 C CA . VAL A 1 77 ? -12.640 -1.954 11.119 1.00 84.69 77 VAL A CA 1
ATOM 604 C C . VAL A 1 77 ? -14.057 -2.496 10.930 1.00 84.69 77 VAL A C 1
ATOM 606 O O . VAL A 1 77 ? -14.397 -2.963 9.841 1.00 84.69 77 VAL A O 1
ATOM 609 N N . GLU A 1 78 ? -14.912 -2.376 11.946 1.00 86.44 78 GLU A N 1
ATOM 610 C CA . GLU A 1 78 ? -16.300 -2.836 11.883 1.00 86.44 78 GLU A CA 1
ATOM 611 C C . GLU A 1 78 ? -17.108 -2.088 10.810 1.00 86.44 78 GLU A C 1
ATOM 613 O O . GLU A 1 78 ? -17.818 -2.702 10.009 1.00 86.44 78 GLU A O 1
ATOM 618 N N . GLN A 1 79 ? -16.967 -0.762 10.734 1.00 85.56 79 GLN A N 1
ATOM 619 C CA . GLN A 1 79 ? -17.610 0.040 9.692 1.00 85.56 79 GLN A CA 1
ATOM 620 C C . GLN A 1 79 ? -17.167 -0.387 8.290 1.00 85.56 79 GLN A C 1
ATOM 622 O O . GLN A 1 79 ? -17.999 -0.499 7.385 1.00 85.56 79 GLN A O 1
ATOM 627 N N . HIS A 1 80 ? -15.875 -0.659 8.100 1.00 83.38 80 HIS A N 1
ATOM 628 C CA . HIS A 1 80 ? -15.370 -1.115 6.811 1.00 83.38 80 HIS A CA 1
ATOM 629 C C . HIS A 1 80 ? -15.920 -2.502 6.439 1.00 83.38 80 HIS A C 1
ATOM 631 O O . HIS A 1 80 ? -16.336 -2.698 5.295 1.00 83.38 80 HIS A O 1
ATOM 637 N N . LEU A 1 81 ? -16.012 -3.432 7.395 1.00 87.69 81 LEU A N 1
ATOM 638 C CA . LEU A 1 81 ? -16.611 -4.752 7.172 1.00 87.69 81 LEU A CA 1
ATOM 639 C C . LEU A 1 81 ? -18.072 -4.632 6.708 1.00 87.69 81 LEU A C 1
ATOM 641 O O . LEU A 1 81 ? -18.462 -5.248 5.715 1.00 87.69 81 LEU A O 1
ATOM 645 N N . ARG A 1 82 ? -18.863 -3.774 7.367 1.00 88.56 82 ARG A N 1
ATOM 646 C CA . ARG A 1 82 ? -20.264 -3.508 6.993 1.00 88.56 82 ARG A CA 1
ATOM 647 C C . ARG A 1 82 ? -20.382 -2.928 5.583 1.00 88.56 82 ARG A C 1
ATOM 649 O O . ARG A 1 82 ? -21.235 -3.356 4.809 1.00 88.56 82 ARG A O 1
ATOM 656 N N . GLN A 1 83 ? -19.508 -1.990 5.213 1.00 85.06 83 GLN A N 1
ATOM 657 C CA . GLN A 1 83 ? -19.470 -1.439 3.852 1.00 85.06 83 GLN A CA 1
ATOM 658 C C . GLN A 1 83 ? -19.148 -2.511 2.803 1.00 85.06 83 GLN A C 1
ATOM 660 O O . GLN A 1 83 ? -19.756 -2.523 1.730 1.00 85.06 83 GLN A O 1
ATOM 665 N N . LEU A 1 84 ? -18.213 -3.416 3.107 1.00 84.12 84 LEU A N 1
ATOM 666 C CA . LEU A 1 84 ? -17.838 -4.501 2.206 1.00 84.12 84 LEU A CA 1
ATOM 667 C C . LEU A 1 84 ? -18.986 -5.501 2.032 1.00 84.12 84 LEU A C 1
ATOM 669 O O . LEU A 1 84 ? -19.302 -5.869 0.902 1.00 84.12 84 LEU A O 1
ATOM 673 N N . GLN A 1 85 ? -19.651 -5.873 3.126 1.00 86.12 85 GLN A N 1
ATOM 674 C CA . GLN A 1 85 ? -20.808 -6.765 3.105 1.00 86.12 85 GLN A CA 1
ATOM 675 C C . GLN A 1 85 ? -21.966 -6.169 2.299 1.00 86.12 85 GLN A C 1
ATOM 677 O O . GLN A 1 85 ? -22.499 -6.835 1.415 1.00 86.12 85 GLN A O 1
ATOM 682 N N . ASN A 1 86 ? -22.296 -4.893 2.522 1.00 86.31 86 ASN A N 1
ATOM 683 C CA . ASN A 1 86 ? -23.320 -4.195 1.741 1.00 86.31 86 ASN A CA 1
ATOM 684 C C . ASN A 1 86 ? -22.979 -4.190 0.248 1.00 86.31 86 ASN A C 1
ATOM 686 O O . ASN A 1 86 ? -23.835 -4.452 -0.592 1.00 86.31 86 ASN A O 1
ATOM 690 N N . ARG A 1 87 ? -21.714 -3.934 -0.102 1.00 83.12 87 ARG A N 1
ATOM 691 C CA . ARG A 1 87 ? -21.276 -3.939 -1.500 1.00 83.12 87 ARG A CA 1
ATOM 692 C C . ARG A 1 87 ? -21.322 -5.332 -2.124 1.00 83.12 87 ARG A C 1
ATOM 694 O O . ARG A 1 87 ? -21.686 -5.448 -3.289 1.00 83.12 87 ARG A O 1
ATOM 701 N N . TYR A 1 88 ? -20.972 -6.370 -1.371 1.00 85.31 88 TYR A N 1
ATOM 702 C CA . TYR A 1 88 ? -21.102 -7.756 -1.811 1.00 85.31 8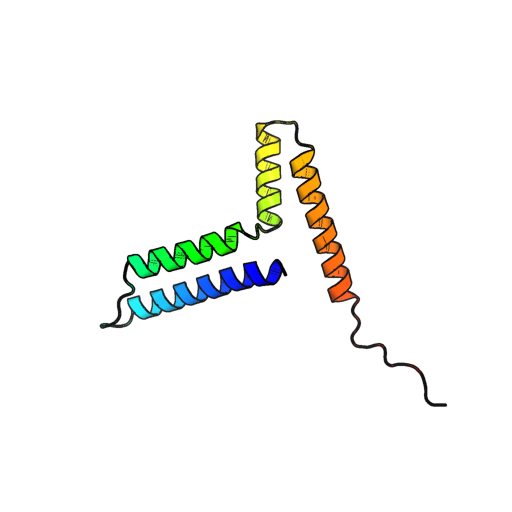8 TYR A CA 1
ATOM 703 C C . TYR A 1 88 ? -22.565 -8.116 -2.088 1.00 85.31 88 TYR A C 1
ATOM 705 O O . TYR A 1 88 ? -22.865 -8.633 -3.163 1.00 85.31 88 TYR A O 1
ATOM 713 N N . VAL A 1 89 ? -23.479 -7.780 -1.170 1.00 90.19 89 VAL A N 1
ATOM 714 C CA . VAL A 1 89 ? -24.923 -7.990 -1.356 1.00 90.19 89 VAL A CA 1
ATOM 715 C C . VAL A 1 89 ? -25.409 -7.252 -2.600 1.00 90.19 89 VAL A C 1
ATOM 717 O O . VAL A 1 89 ? -26.052 -7.865 -3.436 1.00 90.19 89 VAL A O 1
ATOM 720 N N . LEU A 1 90 ? -25.026 -5.987 -2.799 1.00 86.94 90 LEU A N 1
ATOM 721 C CA . LEU A 1 90 ? -25.396 -5.230 -4.000 1.00 86.94 90 LEU A CA 1
ATOM 722 C C . LEU A 1 90 ? -24.881 -5.866 -5.297 1.00 86.94 90 LEU A C 1
ATOM 724 O O . LEU A 1 90 ? -25.612 -5.902 -6.272 1.00 86.94 90 LEU A O 1
ATOM 728 N N . ILE A 1 91 ? -23.646 -6.375 -5.331 1.00 85.88 91 ILE A N 1
ATOM 729 C CA . ILE A 1 91 ? -23.085 -7.010 -6.538 1.00 85.88 91 ILE A CA 1
ATOM 730 C C . ILE A 1 91 ? -23.738 -8.373 -6.814 1.00 85.88 91 ILE A C 1
ATOM 732 O O . ILE A 1 91 ? -23.852 -8.769 -7.967 1.00 85.88 91 ILE A O 1
ATOM 736 N N . THR A 1 92 ? -24.160 -9.090 -5.772 1.00 85.19 92 THR A N 1
ATOM 737 C CA . THR A 1 92 ? -24.746 -10.437 -5.888 1.00 85.19 92 THR A CA 1
ATOM 738 C C . THR A 1 92 ? -26.266 -10.443 -6.040 1.00 85.19 92 THR A C 1
ATOM 740 O O . THR A 1 92 ? -26.799 -11.383 -6.614 1.00 85.19 92 THR A O 1
ATOM 743 N N . HIS A 1 93 ? -26.956 -9.412 -5.543 1.00 73.56 93 HIS A N 1
ATOM 744 C CA . HIS A 1 93 ? -28.412 -9.235 -5.636 1.00 73.56 93 HIS A CA 1
ATOM 745 C C . HIS A 1 93 ? -28.821 -8.207 -6.699 1.00 73.56 93 HIS A C 1
ATOM 747 O O . HIS A 1 93 ? -30.015 -8.041 -6.943 1.00 73.56 93 HIS A O 1
ATOM 753 N N . ALA A 1 94 ? -27.871 -7.516 -7.341 1.00 62.25 94 ALA A N 1
ATOM 754 C CA . ALA A 1 94 ? -28.120 -6.846 -8.614 1.00 62.25 94 ALA A CA 1
ATOM 755 C C . ALA A 1 94 ? -28.324 -7.924 -9.684 1.00 62.25 94 ALA A C 1
ATOM 757 O O . ALA A 1 94 ? -27.416 -8.266 -10.436 1.00 62.25 94 ALA A O 1
ATOM 758 N N . ASP A 1 95 ? -29.517 -8.502 -9.678 1.00 49.12 95 ASP A N 1
ATOM 759 C CA . ASP A 1 95 ? -30.013 -9.396 -10.704 1.00 49.12 95 ASP A CA 1
ATOM 760 C C . ASP A 1 95 ? -30.012 -8.678 -12.072 1.00 49.12 95 ASP A C 1
ATOM 762 O O . ASP A 1 95 ? -30.654 -7.634 -12.209 1.00 49.12 95 ASP A O 1
ATOM 766 N N . PRO A 1 96 ? -29.312 -9.191 -13.102 1.00 54.78 96 PRO A N 1
ATOM 767 C CA . PRO A 1 96 ? -29.482 -8.741 -14.482 1.00 54.78 96 PRO A CA 1
ATOM 768 C C . PRO A 1 96 ? -30.717 -9.359 -15.181 1.00 54.78 96 PRO A C 1
ATOM 770 O O . PRO A 1 96 ? -30.855 -9.201 -16.392 1.00 54.78 96 PRO A O 1
ATOM 773 N N . GLY A 1 97 ? -31.595 -10.076 -14.467 1.00 54.75 97 GLY A N 1
ATOM 774 C CA . GLY A 1 97 ? -32.637 -10.939 -15.037 1.00 54.75 97 GLY A CA 1
ATOM 775 C C . GLY A 1 97 ? -34.102 -10.545 -14.818 1.00 54.75 97 GLY A C 1
ATOM 776 O O . GLY A 1 97 ? -34.981 -11.311 -15.207 1.00 54.75 97 GLY A O 1
ATOM 777 N N . GLY A 1 98 ? -34.408 -9.371 -14.265 1.00 49.53 98 GLY A N 1
ATOM 778 C CA . GLY A 1 98 ? -35.785 -8.905 -14.066 1.00 49.53 98 GLY A CA 1
ATOM 779 C C . GLY A 1 98 ? -36.474 -8.387 -15.337 1.00 49.53 98 GLY A C 1
ATOM 780 O O . GLY A 1 98 ? -36.862 -7.224 -15.379 1.00 49.53 98 GLY A O 1
ATOM 781 N N . ILE A 1 99 ? -36.634 -9.223 -16.370 1.00 52.25 99 ILE A N 1
ATOM 782 C CA . ILE A 1 99 ? -37.651 -9.018 -17.417 1.00 52.25 99 ILE A CA 1
ATOM 783 C C . ILE A 1 99 ? -38.584 -10.226 -17.385 1.00 52.25 99 ILE A C 1
ATOM 785 O O . ILE A 1 99 ? -38.387 -11.241 -18.047 1.00 52.25 99 ILE A O 1
ATOM 789 N N . SER A 1 100 ? -39.588 -10.148 -16.533 1.00 59.59 100 SER A N 1
ATOM 790 C CA . SER A 1 100 ? -40.791 -10.968 -16.607 1.00 59.59 100 SER A CA 1
ATOM 791 C C . SER A 1 100 ? -41.935 -10.034 -16.246 1.00 59.59 100 SER A C 1
ATOM 793 O O . SER A 1 100 ? -41.789 -9.297 -15.279 1.00 59.59 100 SER A O 1
ATOM 795 N N . GLU A 1 101 ? -43.009 -10.083 -17.042 1.00 50.16 101 GLU A N 1
ATOM 796 C CA . GLU A 1 101 ? -44.129 -9.123 -17.178 1.00 50.16 101 GLU A CA 1
ATOM 797 C C . GLU A 1 101 ? -43.915 -8.130 -18.333 1.00 50.16 101 GLU A C 1
ATOM 799 O O . GLU A 1 101 ? -42.922 -7.419 -18.366 1.00 50.16 101 GLU A O 1
ATOM 804 N N . GLN A 1 102 ? -44.763 -8.013 -19.353 1.00 42.91 102 GLN A N 1
ATOM 805 C CA . GLN A 1 102 ? -46.105 -8.522 -19.646 1.00 42.91 102 GLN A CA 1
ATOM 806 C C . GLN A 1 102 ? -46.249 -8.494 -21.177 1.00 42.91 102 GLN A C 1
ATOM 808 O O . GLN A 1 102 ? -45.924 -7.480 -21.788 1.00 42.91 102 GLN A O 1
ATOM 813 N N . ASP A 1 103 ? -46.785 -9.546 -21.786 1.00 44.62 103 ASP A N 1
ATOM 814 C CA . ASP A 1 103 ? -47.650 -9.371 -22.956 1.00 44.62 103 ASP A CA 1
ATOM 815 C C . ASP A 1 103 ? -48.772 -10.402 -22.826 1.00 44.62 103 ASP A C 1
ATOM 817 O O . ASP A 1 103 ? -48.523 -11.607 -22.718 1.00 44.62 103 ASP A O 1
ATOM 821 N N . SER A 1 104 ? -49.979 -9.868 -22.640 1.00 52.84 104 SER A N 1
ATOM 822 C CA . SER A 1 104 ? -51.260 -10.580 -22.624 1.00 52.84 104 SER A CA 1
ATOM 823 C C . SER A 1 104 ? -51.817 -10.668 -24.033 1.00 52.84 104 SER A C 1
ATOM 825 O O . SER A 1 104 ? -51.621 -9.687 -24.779 1.00 52.84 104 SER A O 1
#